Protein AF-A0A3B8PIY1-F1 (afdb_monomer)

Foldseek 3Di:
DDDDPDDDPPPDPDDPDDDPPDQQLVVLQVVLVVCVVVVVLVSSLVSLVVSCVSPVLPLVSLQSNLVSCVVVVVLVSSLVSLVSSCVSPVLPLSSLQSNLVSCVSVVVNVSSVVSNVSSVVSVVVD

Solvent-accessible surface area (backbone atoms only — not comparable to full-atom values): 6767 Å² total; per-residue (Å²): 136,88,83,82,81,83,80,78,82,85,67,79,85,81,75,82,91,68,77,92,88,59,61,67,30,58,54,28,33,55,50,15,55,55,26,51,77,72,63,42,41,70,63,16,38,52,25,16,49,54,14,31,75,70,32,81,80,42,30,66,34,30,36,53,32,13,48,38,27,43,76,69,69,38,35,68,62,12,39,53,26,16,49,51,15,32,72,67,35,81,77,43,29,64,34,30,37,54,34,13,50,38,28,46,78,72,66,41,51,70,62,14,53,53,25,38,53,51,15,53,57,46,57,75,73,110

Nearest PDB structures (foldseek):
  2wqh-ass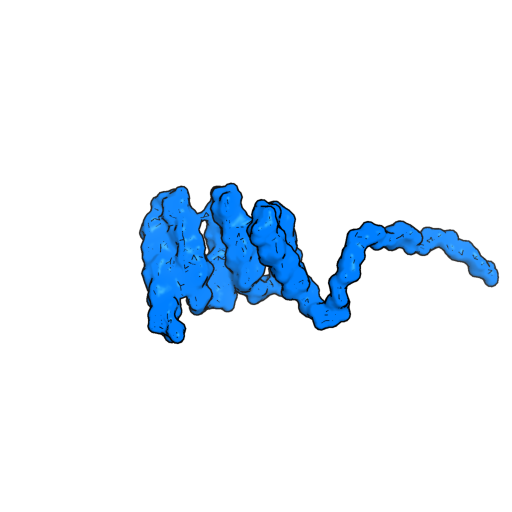embly1_A-2  TM=9.815E-01  e=2.561E-07  synthetic construct
  4j8e-assembly1_A  TM=9.638E-01  e=5.752E-07  Rattus norvegicus
  2vyi-assembly2_B  TM=9.669E-01  e=2.493E-06  Homo sapiens
  4cgv-assembly3_C  TM=9.579E-01  e=2.253E-06  Homo sapiens
  6b85-assembly1_J  TM=9.488E-01  e=2.493E-06  synthetic construct

Sequence (126 aa):
MREFSAIWVVVTLILPLVGCDGNPAATQFNRGEQLLTQGDMDTAISCFSQAIDLKPDYAAAYSQRGFAYAYQCKYDDAIADFTEAIRLDPDNGQAYGRRGGAYRHKGEYDKANADLAKAETLKAKK

Mean predicted aligned error: 8.74 Å

Secondary structure (DSSP, 8-state):
-------------------TTS-HHHHHHHHHHHHHHHT-HHHHHHHHHHHHHH-TT-HHHHHHHHHHHHHTT-HHHHHHHHHHHHHH-TT-HHHHHHHHHHHHHTT-HHHHHHHHHHHHHHHTT-

Radius of gyration: 19.42 Å; Cα contacts (8 Å, |Δi|>4): 151; chains: 1; bounding box: 46×25×70 Å

Structure (mmCIF, N/CA/C/O backbone):
data_AF-A0A3B8PIY1-F1
#
_entry.id   AF-A0A3B8PIY1-F1
#
loop_
_atom_site.g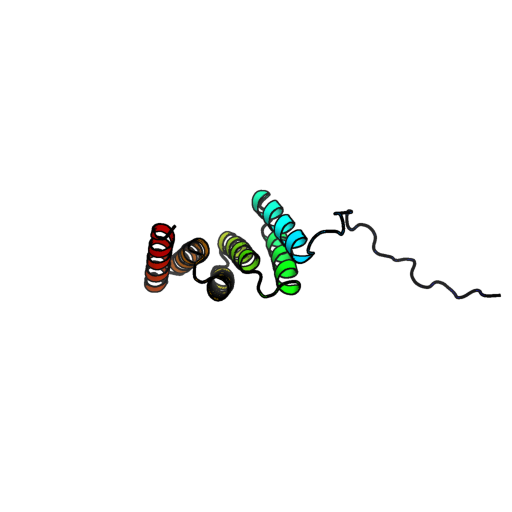roup_PDB
_atom_site.id
_atom_site.type_symbol
_atom_site.label_atom_id
_atom_site.label_alt_id
_atom_site.label_comp_id
_atom_site.label_asym_id
_atom_site.label_entity_id
_atom_site.label_seq_id
_atom_site.pdbx_PDB_ins_code
_atom_site.Cartn_x
_atom_site.Cartn_y
_atom_site.Cartn_z
_atom_site.occupancy
_atom_site.B_iso_or_equiv
_atom_site.auth_seq_id
_atom_site.auth_comp_id
_atom_site.auth_asym_id
_atom_site.auth_atom_id
_atom_site.pdbx_PDB_model_num
ATOM 1 N N . MET A 1 1 ? 29.752 -12.593 -50.576 1.00 37.06 1 MET A N 1
ATOM 2 C CA . MET A 1 1 ? 29.876 -11.153 -50.263 1.00 37.06 1 MET A CA 1
ATOM 3 C C . MET A 1 1 ? 28.457 -10.592 -50.334 1.00 37.06 1 MET A C 1
ATOM 5 O O . MET A 1 1 ? 27.959 -10.476 -51.438 1.00 37.06 1 MET A O 1
ATOM 9 N N . ARG A 1 2 ? 27.600 -10.629 -49.299 1.00 41.69 2 ARG A N 1
ATOM 10 C CA . ARG A 1 2 ? 27.599 -9.979 -47.966 1.00 41.69 2 ARG A CA 1
ATOM 11 C C . ARG A 1 2 ? 27.879 -8.483 -48.037 1.00 41.69 2 ARG A C 1
ATOM 13 O O . ARG A 1 2 ? 29.045 -8.161 -47.930 1.00 41.69 2 ARG A O 1
ATOM 20 N N . GLU A 1 3 ? 26.821 -7.670 -48.113 1.00 39.94 3 GLU A N 1
ATOM 21 C CA . GLU A 1 3 ? 26.663 -6.392 -47.390 1.00 39.94 3 GLU A CA 1
ATOM 22 C C . GLU A 1 3 ? 25.161 -6.192 -47.092 1.00 39.94 3 GLU A C 1
ATOM 24 O O . GLU A 1 3 ? 24.414 -5.592 -47.860 1.00 39.94 3 GLU A O 1
ATOM 29 N N . PHE A 1 4 ? 24.683 -6.813 -46.005 1.00 47.78 4 PHE A N 1
ATOM 30 C CA . PHE A 1 4 ? 23.356 -6.541 -45.447 1.00 47.78 4 PHE A CA 1
ATOM 31 C C . PHE A 1 4 ? 23.426 -5.204 -44.707 1.00 47.78 4 PHE A C 1
ATOM 33 O O . PHE A 1 4 ? 24.098 -5.086 -43.684 1.00 47.78 4 PHE A O 1
ATOM 40 N N . SER A 1 5 ? 22.748 -4.208 -45.267 1.00 50.81 5 SER A N 1
ATOM 41 C CA . SER A 1 5 ? 22.604 -2.862 -44.725 1.00 50.81 5 SER A CA 1
ATOM 42 C C . SER A 1 5 ? 21.970 -2.881 -43.325 1.00 50.81 5 SER A C 1
ATOM 44 O O . SER A 1 5 ? 20.859 -3.374 -43.142 1.00 50.81 5 SER A O 1
ATOM 46 N N . ALA A 1 6 ? 22.717 -2.349 -42.355 1.00 47.50 6 ALA A N 1
ATOM 47 C CA . ALA A 1 6 ? 22.247 -1.606 -41.183 1.00 47.50 6 ALA A CA 1
ATOM 48 C C . ALA A 1 6 ? 21.036 -2.172 -40.409 1.00 47.50 6 ALA A C 1
ATOM 50 O O . ALA A 1 6 ? 20.035 -1.497 -40.177 1.00 47.50 6 ALA A O 1
ATOM 51 N N . ILE A 1 7 ? 21.174 -3.402 -39.924 1.00 46.34 7 ILE A N 1
ATOM 52 C CA . ILE A 1 7 ? 20.409 -3.927 -38.790 1.00 46.34 7 ILE A CA 1
ATOM 53 C C . ILE A 1 7 ? 21.010 -3.318 -37.500 1.00 46.34 7 ILE A C 1
ATOM 55 O O . ILE A 1 7 ? 22.168 -3.561 -37.183 1.00 46.34 7 ILE A O 1
ATOM 59 N N . TRP A 1 8 ? 20.205 -2.546 -36.756 1.00 39.56 8 TRP A N 1
ATOM 60 C CA . TRP A 1 8 ? 20.238 -2.460 -35.281 1.00 39.56 8 TRP A CA 1
ATOM 61 C C . TRP A 1 8 ? 21.437 -1.803 -34.560 1.00 39.56 8 TRP A C 1
ATOM 63 O O . TRP A 1 8 ? 21.960 -2.368 -33.605 1.00 39.56 8 TRP A O 1
ATOM 73 N N . VAL A 1 9 ? 21.842 -0.577 -34.913 1.00 44.28 9 VAL A N 1
ATOM 74 C CA . VAL A 1 9 ? 22.870 0.157 -34.122 1.00 44.28 9 VAL A CA 1
ATOM 75 C C . VAL A 1 9 ? 22.286 1.201 -33.153 1.00 44.28 9 VAL A C 1
ATOM 77 O O . VAL A 1 9 ? 23.008 1.740 -32.324 1.00 44.28 9 VAL A O 1
ATOM 80 N N . VAL A 1 10 ? 20.965 1.417 -33.118 1.00 46.03 10 VAL A N 1
ATOM 81 C CA . VAL A 1 10 ? 20.327 2.191 -32.027 1.00 46.03 10 VAL A CA 1
ATOM 82 C C . VAL A 1 10 ? 19.928 1.248 -30.886 1.00 46.03 10 VAL A C 1
ATOM 84 O O . VAL A 1 10 ? 18.774 1.168 -30.475 1.00 46.03 10 VAL A O 1
ATOM 87 N N . VAL A 1 11 ? 20.902 0.473 -30.410 1.00 46.34 11 VAL A N 1
ATOM 88 C CA . VAL A 1 11 ? 20.805 -0.272 -29.153 1.00 46.34 11 VAL A CA 1
ATOM 89 C C . VAL A 1 11 ? 20.938 0.748 -28.023 1.00 46.34 11 VAL A C 1
ATOM 91 O O . VAL A 1 11 ? 22.020 1.250 -27.739 1.00 46.34 11 VAL A O 1
ATOM 94 N N . THR A 1 12 ? 19.784 1.105 -27.463 1.00 46.00 12 THR A N 1
ATOM 95 C CA . THR A 1 12 ? 19.522 1.479 -26.066 1.00 46.00 12 THR A CA 1
ATOM 96 C C . THR A 1 12 ? 20.742 1.959 -25.269 1.00 46.00 12 THR A C 1
ATOM 98 O O . THR A 1 12 ? 21.407 1.181 -24.583 1.00 46.00 12 THR A O 1
ATOM 101 N N . LEU A 1 13 ? 21.027 3.263 -25.321 1.00 43.44 13 LEU A N 1
ATOM 102 C CA . LEU A 1 13 ? 22.070 3.857 -24.493 1.00 43.44 13 LEU A CA 1
ATOM 103 C C . LEU A 1 13 ? 21.543 4.108 -23.066 1.00 43.44 13 LEU A C 1
ATOM 105 O O . LEU A 1 13 ? 20.603 4.872 -22.867 1.00 43.44 13 LEU A O 1
ATOM 109 N N . ILE A 1 14 ? 22.259 3.523 -22.100 1.00 48.28 14 ILE A N 1
ATOM 110 C CA . ILE A 1 14 ? 22.297 3.829 -20.658 1.00 48.28 14 ILE A CA 1
ATOM 111 C C . ILE A 1 14 ? 21.128 3.286 -19.811 1.00 48.28 14 ILE A C 1
ATOM 113 O O . ILE A 1 14 ? 20.376 4.026 -19.180 1.00 48.28 14 ILE A O 1
ATOM 117 N N . LEU A 1 15 ? 21.070 1.958 -19.675 1.00 43.47 15 LEU A N 1
ATOM 118 C CA . LEU A 1 15 ? 20.695 1.347 -18.396 1.00 43.47 15 LEU A CA 1
ATOM 119 C C . LEU A 1 15 ? 22.001 1.144 -17.603 1.00 43.47 15 LEU A C 1
ATOM 121 O O . LEU A 1 15 ? 22.917 0.514 -18.141 1.00 43.47 15 LEU A O 1
ATOM 125 N N . PRO A 1 16 ? 22.159 1.678 -16.378 1.00 44.94 16 PRO A N 1
ATOM 126 C CA . PRO A 1 16 ? 23.348 1.393 -15.596 1.00 44.94 16 PRO A CA 1
ATOM 127 C C . PRO A 1 16 ? 23.349 -0.092 -15.230 1.00 44.94 16 PRO A C 1
ATOM 129 O O . PRO A 1 16 ? 22.341 -0.650 -14.800 1.00 44.94 16 PRO A O 1
ATOM 132 N N . LEU A 1 17 ? 24.512 -0.703 -15.436 1.00 52.00 17 LEU A N 1
ATOM 133 C CA . LEU A 1 17 ? 24.892 -2.040 -15.006 1.00 52.00 17 LEU A CA 1
ATOM 134 C C . LEU A 1 17 ? 24.534 -2.245 -13.523 1.00 52.00 17 LEU A C 1
ATOM 136 O O . LEU A 1 17 ? 25.259 -1.798 -12.638 1.00 52.00 17 LEU A O 1
ATOM 140 N N . VAL A 1 18 ? 23.438 -2.949 -13.250 1.00 53.47 18 VAL A N 1
ATOM 141 C CA . VAL A 1 18 ? 23.210 -3.635 -11.973 1.00 53.47 18 VAL A CA 1
ATOM 142 C C . VAL A 1 18 ? 23.254 -5.123 -12.292 1.00 53.47 18 VAL A C 1
ATOM 144 O O . VAL A 1 18 ? 22.550 -5.579 -13.189 1.00 53.47 18 VAL A O 1
ATOM 147 N N . GLY A 1 19 ? 24.159 -5.842 -11.625 1.00 40.16 19 GLY A N 1
ATOM 148 C CA . GLY A 1 19 ? 24.524 -7.227 -11.919 1.00 40.16 19 GLY A CA 1
ATOM 149 C C . GLY A 1 19 ? 23.323 -8.143 -12.156 1.00 40.16 19 GLY A C 1
ATOM 150 O O . GLY A 1 19 ? 22.446 -8.284 -11.303 1.00 40.16 19 GLY A O 1
ATOM 151 N N . CYS A 1 20 ? 23.300 -8.773 -13.327 1.00 45.25 20 CYS A N 1
ATOM 152 C CA . CYS A 1 20 ? 22.270 -9.718 -13.738 1.00 45.25 20 CYS A CA 1
ATOM 153 C C . CYS A 1 20 ? 22.524 -11.111 -13.143 1.00 45.25 20 CYS A C 1
ATOM 155 O O . CYS A 1 20 ? 22.741 -12.051 -13.888 1.00 45.25 20 CYS A O 1
ATOM 157 N N . ASP A 1 21 ? 22.474 -11.225 -11.815 1.00 53.66 21 ASP A N 1
ATOM 158 C CA . ASP A 1 21 ? 22.258 -12.496 -11.094 1.00 53.66 21 ASP A CA 1
ATOM 159 C C . ASP A 1 21 ? 21.140 -12.345 -1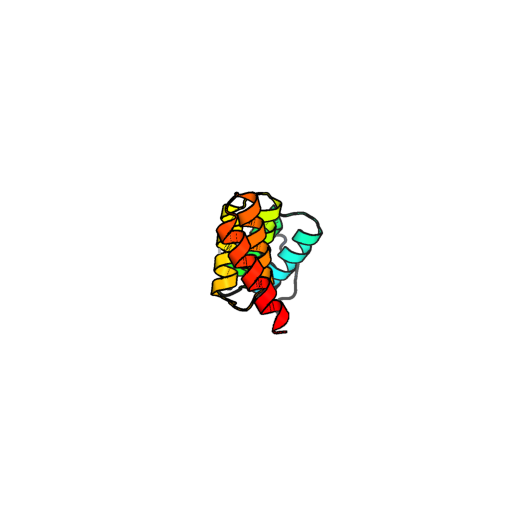0.033 1.00 53.66 21 ASP A C 1
ATOM 161 O O . ASP A 1 21 ? 20.998 -13.151 -9.115 1.00 53.66 21 ASP A O 1
ATOM 165 N N . GLY A 1 22 ? 20.332 -11.282 -10.136 1.00 63.41 22 GLY A N 1
ATOM 166 C CA . GLY A 1 22 ? 19.257 -10.958 -9.198 1.00 63.41 22 GLY A CA 1
ATOM 167 C C . GLY A 1 22 ? 17.873 -11.067 -9.834 1.00 63.41 22 GLY A C 1
ATOM 168 O O . GLY A 1 22 ? 17.675 -10.684 -10.984 1.00 63.41 22 GLY A O 1
ATOM 169 N N . ASN A 1 23 ? 16.897 -11.565 -9.072 1.00 80.75 23 ASN A N 1
ATOM 170 C CA . ASN A 1 23 ? 15.481 -11.554 -9.442 1.00 80.75 23 ASN A CA 1
ATOM 171 C C . ASN A 1 23 ? 15.068 -10.136 -9.913 1.00 80.75 23 ASN A C 1
ATOM 173 O O . ASN A 1 23 ? 15.120 -9.207 -9.102 1.00 80.75 23 ASN A O 1
ATOM 177 N N . PRO A 1 24 ? 14.642 -9.944 -11.180 1.00 86.88 24 PRO A N 1
ATOM 178 C CA . PRO A 1 24 ? 14.406 -8.612 -11.739 1.00 86.88 24 PRO A CA 1
ATOM 179 C C . PRO A 1 24 ? 13.291 -7.854 -11.006 1.00 86.88 24 PRO A C 1
ATOM 181 O O . PRO A 1 24 ? 13.370 -6.632 -10.877 1.00 86.88 24 PRO A O 1
ATOM 184 N N . ALA A 1 25 ? 12.303 -8.563 -10.448 1.00 90.44 25 ALA A N 1
ATOM 185 C CA . ALA A 1 25 ? 11.270 -7.956 -9.613 1.00 90.44 25 ALA A CA 1
ATOM 186 C C . ALA A 1 25 ? 11.855 -7.407 -8.301 1.00 90.44 25 ALA A C 1
ATOM 188 O O . ALA A 1 25 ? 11.527 -6.296 -7.893 1.00 90.44 25 ALA A O 1
ATOM 189 N N . ALA A 1 26 ? 12.763 -8.153 -7.662 1.00 91.69 26 ALA A N 1
ATOM 190 C CA . ALA A 1 26 ? 13.436 -7.713 -6.439 1.00 91.69 26 ALA A CA 1
ATOM 191 C C . ALA A 1 26 ? 14.354 -6.507 -6.697 1.00 91.69 26 ALA A C 1
ATOM 193 O O . ALA A 1 26 ? 14.422 -5.598 -5.876 1.00 91.69 26 ALA A O 1
ATOM 194 N N . THR A 1 27 ? 15.014 -6.453 -7.856 1.00 92.75 27 THR A N 1
ATOM 195 C CA . THR A 1 27 ? 15.828 -5.296 -8.258 1.00 92.75 27 THR A CA 1
ATOM 196 C C . THR A 1 27 ? 14.985 -4.026 -8.371 1.00 92.75 27 THR A C 1
ATOM 198 O O . THR A 1 27 ? 15.359 -2.992 -7.816 1.00 92.75 27 THR A O 1
ATOM 201 N N . GLN A 1 28 ? 13.832 -4.098 -9.046 1.00 93.50 28 GLN A N 1
ATOM 202 C CA . GLN A 1 28 ? 12.920 -2.955 -9.155 1.00 93.50 28 GLN A CA 1
ATOM 203 C C . GLN A 1 28 ? 12.321 -2.570 -7.802 1.00 93.50 28 GLN A C 1
ATOM 205 O O . GLN A 1 28 ? 12.254 -1.388 -7.476 1.00 93.50 28 GLN A O 1
ATOM 210 N N . PHE A 1 29 ? 11.964 -3.556 -6.978 1.00 94.31 29 PHE A N 1
ATOM 211 C CA . PHE A 1 29 ? 11.482 -3.327 -5.620 1.00 94.31 29 PHE A CA 1
ATOM 212 C C . PHE A 1 29 ? 12.513 -2.572 -4.766 1.00 94.31 29 PHE A C 1
ATOM 214 O O . PHE A 1 29 ? 12.207 -1.498 -4.253 1.00 94.31 29 PHE A O 1
ATOM 221 N N . ASN A 1 30 ? 13.753 -3.064 -4.694 1.00 95.12 30 ASN A N 1
ATOM 222 C CA . ASN A 1 30 ? 14.825 -2.438 -3.915 1.00 95.12 30 ASN A CA 1
ATOM 223 C C . ASN A 1 30 ? 15.123 -1.009 -4.397 1.00 95.12 30 ASN A C 1
ATOM 225 O O . ASN A 1 30 ? 15.375 -0.114 -3.590 1.00 95.12 30 ASN A O 1
ATOM 229 N N . ARG A 1 31 ? 15.067 -0.772 -5.714 1.00 94.31 31 ARG A N 1
ATOM 230 C CA . ARG A 1 31 ? 15.201 0.575 -6.285 1.00 94.31 31 ARG A CA 1
ATOM 231 C C . ARG A 1 31 ? 14.048 1.485 -5.859 1.00 94.31 31 ARG A C 1
ATOM 233 O O . ARG A 1 31 ? 14.294 2.626 -5.480 1.00 94.31 31 ARG A O 1
ATOM 240 N N . GLY A 1 32 ? 12.813 0.985 -5.889 1.00 95.06 32 GLY A N 1
ATOM 241 C CA . GLY A 1 32 ? 11.640 1.708 -5.398 1.00 95.06 32 GLY A CA 1
ATOM 242 C C . GLY A 1 32 ? 11.777 2.104 -3.926 1.00 95.06 32 GLY A C 1
ATOM 243 O O . GLY A 1 32 ? 11.486 3.241 -3.567 1.00 95.06 32 GLY A O 1
ATOM 244 N N . GLU A 1 33 ? 12.304 1.218 -3.078 1.00 95.06 33 GLU A N 1
ATOM 245 C CA . GLU A 1 33 ? 12.551 1.529 -1.663 1.00 95.06 33 GLU A CA 1
ATOM 246 C C . GLU A 1 33 ? 13.602 2.629 -1.466 1.00 95.06 33 GLU A C 1
ATOM 248 O O . GLU A 1 33 ? 13.421 3.512 -0.630 1.00 95.06 33 GLU A O 1
ATOM 253 N N . GLN A 1 34 ? 14.677 2.626 -2.258 1.00 95.75 34 GLN A N 1
ATOM 254 C CA . GLN A 1 34 ? 15.668 3.708 -2.235 1.00 95.75 34 GLN A CA 1
ATOM 255 C C . GLN A 1 34 ? 15.069 5.049 -2.673 1.00 95.75 34 GLN A C 1
ATOM 257 O O . GLN A 1 34 ? 15.416 6.091 -2.126 1.00 95.75 34 GLN A O 1
ATOM 262 N N . LEU A 1 35 ? 14.156 5.042 -3.641 1.00 94.25 35 LEU A N 1
ATOM 263 C CA . LEU A 1 35 ? 13.484 6.258 -4.097 1.00 94.25 35 LEU A CA 1
ATOM 264 C C . LEU A 1 35 ? 12.491 6.789 -3.055 1.00 94.25 35 LEU A C 1
ATOM 266 O O . LEU A 1 35 ? 12.415 8.000 -2.851 1.00 94.25 35 LEU A O 1
ATOM 270 N N . LEU A 1 36 ? 11.812 5.901 -2.317 1.00 92.62 36 LEU A N 1
ATOM 271 C CA . LEU A 1 36 ? 10.974 6.295 -1.180 1.00 92.62 36 LEU A CA 1
ATOM 272 C C . LEU A 1 36 ? 11.769 7.058 -0.115 1.00 92.62 36 LEU A C 1
ATOM 274 O O . LEU A 1 36 ? 11.274 8.052 0.413 1.00 92.62 36 LEU A O 1
ATOM 278 N N . THR A 1 37 ? 12.996 6.626 0.199 1.00 93.00 37 THR A N 1
ATOM 279 C CA . THR A 1 37 ? 13.836 7.329 1.187 1.00 93.00 37 THR A CA 1
ATOM 280 C C . THR A 1 37 ? 14.364 8.665 0.667 1.00 93.00 37 THR A C 1
ATOM 282 O O . THR A 1 37 ? 14.594 9.576 1.459 1.00 93.00 37 THR A O 1
ATOM 285 N N . GLN A 1 38 ? 14.504 8.808 -0.652 1.00 94.12 38 GLN A N 1
ATOM 286 C CA . GLN A 1 38 ? 14.856 10.066 -1.319 1.00 94.12 38 GLN A CA 1
ATOM 287 C C . GLN A 1 38 ? 13.660 11.022 -1.469 1.00 94.12 38 GLN A C 1
ATOM 289 O O . GLN A 1 38 ? 13.856 12.200 -1.758 1.00 94.12 38 GLN A O 1
ATOM 294 N N . GLY A 1 39 ? 12.433 10.536 -1.255 1.00 91.62 39 GLY A N 1
ATOM 295 C CA . GLY A 1 39 ? 11.198 11.309 -1.387 1.00 91.62 39 GLY A CA 1
ATOM 296 C C . GLY A 1 39 ? 10.630 11.373 -2.809 1.00 91.62 39 GLY A C 1
ATOM 297 O O . GLY A 1 39 ? 9.614 12.036 -3.017 1.00 91.62 39 GLY A O 1
ATOM 298 N N . ASP A 1 40 ? 11.234 10.680 -3.778 1.00 94.44 40 ASP A N 1
ATOM 299 C CA . ASP A 1 40 ? 10.720 10.597 -5.149 1.00 94.44 40 ASP A CA 1
ATOM 300 C C . ASP A 1 40 ? 9.625 9.526 -5.240 1.00 94.44 40 ASP A C 1
ATOM 302 O O . ASP A 1 40 ? 9.850 8.369 -5.612 1.00 94.44 40 ASP A O 1
ATOM 306 N N . MET A 1 41 ? 8.418 9.928 -4.843 1.00 94.25 41 MET A N 1
ATOM 307 C CA . MET A 1 41 ? 7.264 9.035 -4.768 1.00 94.25 41 MET A CA 1
ATOM 308 C C . MET A 1 41 ? 6.804 8.553 -6.151 1.00 94.25 41 MET A C 1
ATOM 310 O O . MET A 1 41 ? 6.431 7.390 -6.285 1.00 94.25 41 MET A O 1
ATOM 314 N N . ASP A 1 42 ? 6.854 9.399 -7.185 1.00 95.38 42 ASP A N 1
ATOM 315 C CA . ASP A 1 42 ? 6.368 9.043 -8.526 1.00 95.38 42 ASP A CA 1
ATOM 316 C C . ASP A 1 42 ? 7.263 7.988 -9.185 1.00 95.38 42 ASP A C 1
ATOM 318 O O . ASP A 1 42 ? 6.771 6.980 -9.710 1.00 95.38 42 ASP A O 1
ATOM 322 N N . THR A 1 43 ? 8.585 8.159 -9.101 1.00 93.25 43 THR A N 1
ATOM 323 C CA . THR A 1 43 ? 9.515 7.155 -9.630 1.00 93.25 43 THR A CA 1
ATOM 324 C C . THR A 1 43 ? 9.461 5.874 -8.798 1.00 93.25 43 THR A C 1
ATOM 326 O O . THR A 1 43 ? 9.501 4.778 -9.364 1.00 93.25 43 THR A O 1
ATOM 329 N N . ALA A 1 44 ? 9.290 5.974 -7.472 1.00 96.00 44 ALA A N 1
ATOM 330 C CA . ALA A 1 44 ? 9.100 4.803 -6.617 1.00 96.00 44 ALA A CA 1
ATOM 331 C C . ALA A 1 44 ? 7.857 3.989 -7.023 1.00 96.00 44 ALA A C 1
ATOM 333 O O . ALA A 1 44 ? 7.948 2.770 -7.177 1.00 96.00 44 ALA A O 1
ATOM 334 N N . ILE A 1 45 ? 6.720 4.649 -7.277 1.00 97.62 45 ILE A N 1
ATOM 335 C CA . ILE A 1 45 ? 5.481 4.011 -7.757 1.00 97.62 45 ILE A CA 1
ATOM 336 C C . ILE A 1 45 ? 5.714 3.265 -9.075 1.00 97.62 45 ILE A C 1
ATOM 338 O O . ILE A 1 45 ? 5.241 2.134 -9.234 1.00 97.62 45 ILE A O 1
ATOM 342 N N . SER A 1 46 ? 6.456 3.865 -10.009 1.00 96.44 46 SER A N 1
ATOM 343 C CA . SER A 1 46 ? 6.814 3.218 -11.277 1.00 96.44 46 SER A CA 1
ATOM 344 C C . SER A 1 46 ? 7.661 1.960 -11.053 1.00 96.44 46 SER A C 1
ATOM 346 O O . SER A 1 46 ? 7.343 0.898 -11.588 1.00 96.44 46 SER A O 1
ATOM 348 N N . CYS A 1 47 ? 8.681 2.035 -10.192 1.00 95.25 47 CYS A N 1
ATOM 349 C CA . CYS A 1 47 ? 9.515 0.885 -9.837 1.00 95.25 47 CYS A CA 1
ATOM 350 C C . CYS A 1 47 ? 8.707 -0.250 -9.191 1.00 95.25 47 CYS A C 1
ATOM 352 O O . CYS A 1 47 ? 8.848 -1.407 -9.588 1.00 95.25 47 CYS A O 1
ATOM 354 N N . PHE A 1 48 ? 7.817 0.054 -8.242 1.00 96.62 48 PHE A N 1
ATOM 355 C CA . PHE A 1 48 ? 6.962 -0.974 -7.645 1.00 96.62 48 PHE A CA 1
ATOM 356 C C . PHE A 1 48 ? 5.968 -1.563 -8.643 1.00 96.62 48 PHE A C 1
ATOM 358 O O . PHE A 1 48 ? 5.716 -2.763 -8.598 1.00 96.62 48 PHE A O 1
ATOM 365 N N . SER A 1 49 ? 5.445 -0.762 -9.573 1.00 97.38 49 SER A N 1
ATOM 366 C CA . SER A 1 49 ? 4.560 -1.268 -10.628 1.00 97.38 49 SER A CA 1
ATOM 367 C C . SER A 1 49 ? 5.290 -2.250 -11.543 1.00 97.38 49 SER A C 1
ATOM 369 O O . SER A 1 49 ? 4.791 -3.344 -11.767 1.00 97.38 49 SER A O 1
ATOM 371 N N . GLN A 1 50 ? 6.523 -1.937 -11.953 1.00 95.81 50 GLN A N 1
ATOM 372 C CA . GLN A 1 50 ? 7.355 -2.880 -12.708 1.00 95.81 50 GLN A CA 1
ATOM 373 C C . GLN A 1 50 ? 7.662 -4.153 -11.906 1.00 95.81 50 GLN A C 1
ATOM 375 O O . GLN A 1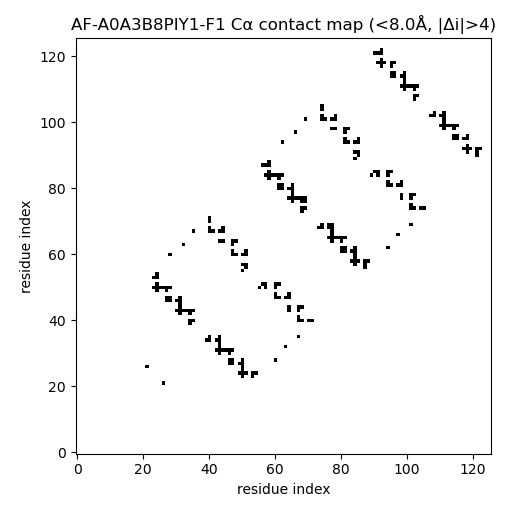 50 ? 7.660 -5.249 -12.459 1.00 95.81 50 GLN A O 1
ATOM 380 N N . ALA A 1 51 ? 7.919 -4.033 -10.598 1.00 95.50 51 ALA A N 1
ATOM 381 C CA . ALA A 1 51 ? 8.123 -5.196 -9.736 1.00 95.50 51 ALA A CA 1
ATOM 382 C C . ALA A 1 51 ? 6.874 -6.094 -9.669 1.00 95.50 51 ALA A C 1
ATOM 384 O O . ALA A 1 51 ? 7.011 -7.316 -9.684 1.00 95.50 51 ALA A O 1
ATOM 385 N N . ILE A 1 52 ? 5.679 -5.496 -9.633 1.00 96.81 52 ILE A N 1
ATOM 386 C CA . ILE A 1 52 ? 4.386 -6.193 -9.659 1.00 96.81 52 ILE A CA 1
ATOM 387 C C . ILE A 1 52 ? 4.134 -6.847 -11.022 1.00 96.81 52 ILE A C 1
ATOM 389 O O . ILE A 1 52 ? 3.737 -8.007 -11.064 1.00 96.81 52 ILE A O 1
ATOM 393 N N . ASP A 1 53 ? 4.422 -6.163 -12.130 1.00 96.25 53 ASP A N 1
ATOM 394 C CA . ASP A 1 53 ? 4.268 -6.728 -13.479 1.00 96.25 53 ASP A CA 1
ATOM 395 C C . ASP A 1 53 ? 5.156 -7.967 -13.676 1.00 96.25 53 ASP A C 1
ATOM 397 O O . ASP A 1 53 ? 4.758 -8.947 -14.306 1.00 96.25 53 ASP A O 1
ATOM 401 N N . LEU A 1 5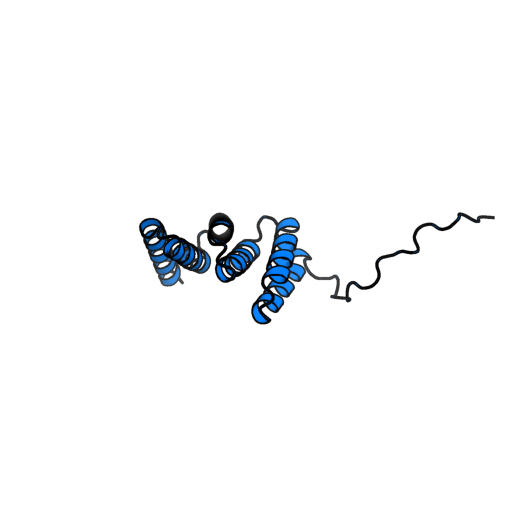4 ? 6.363 -7.943 -13.101 1.00 94.31 54 LEU A N 1
ATOM 402 C CA . LEU A 1 54 ? 7.299 -9.069 -13.117 1.00 94.31 54 LEU A CA 1
ATOM 403 C C . LEU A 1 54 ? 6.912 -10.176 -12.129 1.00 94.31 54 LEU A C 1
ATOM 405 O O . LEU A 1 54 ? 7.188 -11.351 -12.380 1.00 94.31 54 LEU A O 1
ATOM 409 N N . LYS A 1 55 ? 6.319 -9.809 -10.990 1.00 94.81 55 LYS A N 1
ATOM 410 C CA . LYS A 1 55 ? 5.899 -10.726 -9.930 1.00 94.81 55 LYS A CA 1
ATOM 411 C C . LYS A 1 55 ? 4.548 -10.279 -9.337 1.00 94.81 55 LYS A C 1
ATOM 413 O O . LYS A 1 55 ? 4.526 -9.555 -8.338 1.00 94.81 55 LYS A O 1
ATOM 418 N N . PRO A 1 56 ? 3.417 -10.749 -9.899 1.00 96.31 56 PRO A N 1
ATOM 419 C CA . PRO A 1 56 ? 2.082 -10.321 -9.466 1.00 96.31 56 PRO A CA 1
ATOM 420 C C . PRO A 1 56 ? 1.690 -10.753 -8.048 1.00 96.31 56 PRO A C 1
ATOM 422 O O . PRO A 1 56 ? 0.741 -10.230 -7.483 1.00 96.31 56 PRO A O 1
ATOM 425 N N . ASP A 1 57 ? 2.398 -11.709 -7.448 1.00 96.38 57 ASP A N 1
ATOM 426 C CA . ASP A 1 57 ? 2.197 -12.156 -6.065 1.00 96.38 57 ASP A CA 1
ATOM 427 C C . ASP A 1 57 ? 3.166 -11.474 -5.078 1.00 96.38 57 ASP A C 1
ATOM 429 O O . ASP A 1 57 ? 3.362 -11.931 -3.948 1.00 96.38 57 ASP A O 1
ATOM 433 N N . TYR A 1 58 ? 3.7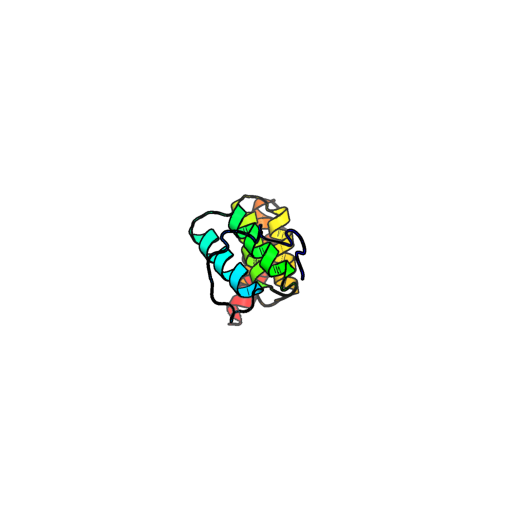96 -10.361 -5.472 1.00 96.25 58 TYR A N 1
ATOM 434 C CA . TYR A 1 58 ? 4.753 -9.651 -4.627 1.00 96.25 58 TYR A CA 1
ATOM 435 C C . TYR A 1 58 ? 4.061 -8.723 -3.616 1.00 96.25 58 TYR A C 1
ATOM 437 O O . TYR A 1 58 ? 4.045 -7.502 -3.767 1.00 96.25 58 TYR A O 1
ATOM 445 N N . ALA A 1 59 ? 3.546 -9.301 -2.527 1.00 97.06 59 ALA A N 1
ATOM 446 C CA . ALA A 1 59 ? 2.810 -8.583 -1.475 1.00 97.06 59 ALA A CA 1
ATOM 447 C C . ALA A 1 59 ? 3.520 -7.312 -0.960 1.00 97.06 59 ALA A C 1
ATOM 449 O O . ALA A 1 59 ? 2.889 -6.276 -0.742 1.00 97.06 59 ALA A O 1
ATOM 450 N N . ALA A 1 60 ? 4.847 -7.367 -0.793 1.00 96.25 60 ALA A N 1
ATOM 451 C CA . ALA A 1 60 ? 5.633 -6.221 -0.340 1.00 96.25 60 ALA A CA 1
ATOM 452 C C . ALA A 1 60 ? 5.609 -5.054 -1.343 1.00 96.25 60 ALA A C 1
ATOM 454 O O . ALA A 1 60 ? 5.514 -3.904 -0.920 1.00 96.25 60 ALA A O 1
ATOM 455 N N . ALA A 1 61 ? 5.641 -5.331 -2.652 1.00 97.12 61 ALA A N 1
ATOM 456 C CA . ALA A 1 61 ? 5.600 -4.298 -3.685 1.00 97.12 61 ALA A CA 1
ATOM 457 C C . ALA A 1 61 ? 4.261 -3.547 -3.675 1.00 97.12 61 ALA A C 1
ATOM 459 O O . ALA A 1 61 ? 4.260 -2.318 -3.700 1.00 97.12 61 ALA A O 1
ATOM 460 N N . TYR A 1 62 ? 3.140 -4.260 -3.517 1.00 98.50 62 TYR A N 1
ATOM 461 C CA . TYR A 1 62 ? 1.828 -3.637 -3.308 1.00 98.50 62 TYR A CA 1
ATOM 462 C C . TYR A 1 62 ? 1.803 -2.771 -2.041 1.00 98.50 62 TYR A C 1
ATOM 464 O O . TYR A 1 62 ? 1.399 -1.615 -2.092 1.00 98.50 62 TYR A O 1
ATOM 472 N N . SER A 1 63 ? 2.306 -3.273 -0.907 1.00 98.19 63 SER A N 1
ATOM 473 C CA . SER A 1 63 ? 2.347 -2.494 0.343 1.00 98.19 63 SER A CA 1
ATOM 474 C C . SER A 1 63 ? 3.176 -1.206 0.218 1.00 98.19 63 SER A C 1
ATOM 476 O O . SER A 1 63 ? 2.783 -0.156 0.732 1.00 98.19 63 SER A O 1
ATOM 478 N N . GLN A 1 64 ? 4.324 -1.251 -0.463 1.00 98.00 64 GLN A N 1
ATOM 479 C CA . GLN A 1 64 ? 5.181 -0.073 -0.624 1.00 98.00 64 GLN A CA 1
ATOM 480 C C . GLN A 1 64 ? 4.628 0.915 -1.660 1.00 98.00 64 GLN A C 1
ATOM 482 O O . GLN A 1 64 ? 4.691 2.125 -1.430 1.00 98.00 64 GLN A O 1
ATOM 487 N N . ARG A 1 65 ? 4.001 0.433 -2.742 1.00 98.38 65 ARG A N 1
ATOM 488 C CA . ARG A 1 65 ? 3.302 1.297 -3.703 1.00 98.38 65 ARG A CA 1
ATOM 489 C C . ARG A 1 65 ? 2.091 1.983 -3.072 1.00 98.38 65 ARG A C 1
ATOM 491 O O . ARG A 1 65 ? 1.956 3.199 -3.186 1.00 98.38 65 ARG A O 1
ATOM 498 N N . GLY A 1 66 ? 1.299 1.246 -2.293 1.00 98.25 66 GLY A N 1
ATOM 499 C CA . GLY A 1 66 ? 0.189 1.809 -1.526 1.00 98.25 66 GLY A CA 1
ATOM 500 C C . GLY A 1 66 ? 0.644 2.868 -0.518 1.00 98.25 66 GLY A C 1
ATOM 501 O O . GLY A 1 66 ? -0.007 3.899 -0.355 1.00 98.25 66 GLY A O 1
ATOM 502 N N . PHE A 1 67 ? 1.804 2.677 0.117 1.00 97.94 67 PHE A N 1
ATOM 503 C CA . PHE A 1 67 ? 2.402 3.697 0.982 1.00 97.94 67 PHE A CA 1
ATOM 504 C C . PHE A 1 67 ? 2.780 4.969 0.212 1.00 97.94 67 PHE A C 1
ATOM 506 O O . PHE A 1 67 ? 2.459 6.066 0.672 1.00 97.94 67 PHE A O 1
ATOM 513 N N . ALA A 1 68 ? 3.396 4.833 -0.964 1.00 97.88 68 ALA A N 1
ATOM 514 C CA . ALA A 1 68 ? 3.722 5.968 -1.825 1.00 97.88 68 ALA A CA 1
ATOM 515 C C . ALA A 1 68 ? 2.461 6.750 -2.239 1.00 97.88 68 ALA A C 1
ATOM 517 O O . ALA A 1 68 ? 2.425 7.977 -2.131 1.00 97.88 68 ALA A O 1
ATOM 518 N N . TYR A 1 69 ? 1.390 6.048 -2.626 1.00 98.56 69 TYR A N 1
ATOM 519 C CA . TYR A 1 69 ? 0.101 6.670 -2.936 1.00 98.56 69 TYR A CA 1
ATOM 520 C C . TYR A 1 69 ? -0.505 7.402 -1.734 1.00 98.56 69 TYR A C 1
ATOM 522 O O . TYR A 1 69 ? -0.950 8.543 -1.870 1.00 98.56 69 TYR A O 1
ATOM 530 N N . ALA A 1 70 ? -0.475 6.796 -0.544 1.00 97.81 70 ALA A N 1
ATOM 531 C CA . ALA A 1 70 ? -0.978 7.429 0.674 1.00 97.81 70 ALA A CA 1
ATOM 532 C C . ALA A 1 70 ? -0.200 8.708 1.024 1.00 97.81 70 ALA A C 1
ATOM 534 O O . ALA A 1 70 ? -0.807 9.689 1.454 1.00 97.81 70 ALA A O 1
ATOM 535 N N . TYR A 1 71 ? 1.119 8.720 0.800 1.00 96.38 71 TYR A N 1
ATOM 536 C CA . TYR A 1 71 ? 1.958 9.906 0.990 1.00 96.38 71 TYR A CA 1
ATOM 537 C C . TYR A 1 71 ? 1.574 11.047 0.035 1.00 96.38 71 TYR A C 1
ATOM 539 O O . TYR A 1 71 ? 1.618 12.215 0.408 1.00 96.38 71 TYR A O 1
ATOM 547 N N . GLN A 1 72 ? 1.130 10.711 -1.178 1.00 97.44 72 GLN A N 1
ATOM 548 C CA . GLN A 1 72 ? 0.585 11.658 -2.157 1.00 97.44 72 GLN A CA 1
ATOM 549 C C . GLN A 1 72 ? -0.907 11.980 -1.942 1.00 97.44 72 GLN A C 1
ATOM 551 O O . GLN A 1 72 ? -1.537 12.571 -2.819 1.00 97.44 72 GLN A O 1
ATOM 556 N N . CYS A 1 73 ? -1.498 11.570 -0.814 1.00 97.50 73 CYS A N 1
ATOM 557 C CA . CYS A 1 73 ? -2.929 11.701 -0.509 1.00 97.50 73 CYS A CA 1
ATOM 558 C C . CYS A 1 73 ? -3.872 10.991 -1.504 1.00 97.50 73 CYS A C 1
ATOM 560 O O . CYS A 1 73 ? -5.078 11.245 -1.510 1.00 97.50 73 CYS A O 1
ATOM 562 N N . LYS A 1 74 ? -3.357 10.067 -2.324 1.00 98.38 74 LYS A N 1
ATOM 563 C CA . LYS A 1 74 ? -4.136 9.217 -3.239 1.00 98.38 74 LYS A CA 1
ATOM 564 C C . LYS A 1 74 ? -4.668 8.006 -2.474 1.00 98.38 74 LYS A C 1
ATOM 566 O O . LYS A 1 74 ? -4.213 6.876 -2.640 1.00 98.38 74 LYS A O 1
ATOM 571 N N . TYR A 1 75 ? -5.589 8.261 -1.547 1.00 98.19 75 TYR A N 1
ATOM 572 C CA . TYR A 1 75 ? -6.015 7.253 -0.574 1.00 98.19 75 TYR A CA 1
ATOM 573 C C . TYR A 1 75 ? -6.765 6.073 -1.199 1.00 98.19 75 TYR A C 1
ATOM 575 O O . TYR A 1 75 ? -6.637 4.964 -0.692 1.00 98.19 75 TYR A O 1
ATOM 583 N N . ASP A 1 76 ? -7.508 6.277 -2.289 1.00 98.44 76 ASP A N 1
ATOM 584 C CA . ASP A 1 76 ? -8.216 5.186 -2.972 1.00 98.44 76 ASP A CA 1
ATOM 585 C C . ASP A 1 76 ? -7.249 4.182 -3.611 1.00 98.44 76 ASP A C 1
ATOM 587 O O . ASP A 1 76 ? -7.370 2.979 -3.371 1.00 98.44 76 ASP A O 1
ATOM 591 N N . ASP A 1 77 ? -6.233 4.675 -4.326 1.00 98.44 77 ASP A N 1
ATOM 592 C CA . ASP A 1 77 ? -5.175 3.840 -4.907 1.00 98.44 77 ASP A CA 1
ATOM 593 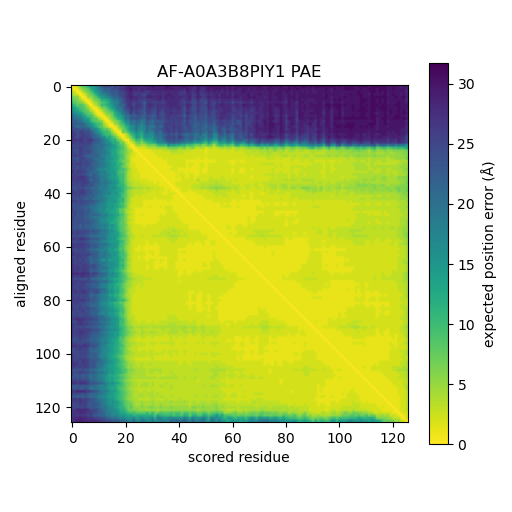C C . ASP A 1 77 ? -4.391 3.109 -3.806 1.00 98.44 77 ASP A C 1
ATOM 595 O O . ASP A 1 77 ? -4.136 1.906 -3.891 1.00 98.44 77 ASP A O 1
ATOM 599 N N . ALA A 1 78 ? -4.083 3.815 -2.713 1.00 98.62 78 ALA A N 1
ATOM 600 C CA . ALA A 1 78 ? -3.428 3.225 -1.553 1.00 98.62 78 ALA A CA 1
ATOM 601 C C . ALA A 1 78 ? -4.250 2.086 -0.933 1.00 98.62 78 ALA A C 1
ATOM 603 O O . ALA A 1 78 ? -3.711 1.024 -0.624 1.00 98.62 78 ALA A O 1
ATOM 604 N N . ILE A 1 79 ? -5.560 2.283 -0.756 1.00 98.75 79 ILE A N 1
ATOM 605 C CA . ILE A 1 79 ? -6.465 1.271 -0.199 1.00 98.75 79 ILE A CA 1
ATOM 606 C C . ILE A 1 79 ? -6.532 0.039 -1.101 1.00 98.75 79 ILE A C 1
ATOM 608 O O . ILE A 1 79 ? -6.531 -1.081 -0.578 1.00 98.75 79 ILE A O 1
ATOM 612 N N . ALA A 1 80 ? -6.578 0.221 -2.422 1.00 98.56 80 ALA A N 1
ATOM 613 C CA . ALA A 1 80 ? -6.574 -0.884 -3.376 1.00 98.56 80 ALA A CA 1
ATOM 614 C C . ALA A 1 80 ? -5.291 -1.721 -3.247 1.00 98.56 80 ALA A C 1
ATOM 616 O O . ALA A 1 80 ? -5.361 -2.936 -3.048 1.00 98.56 80 ALA A O 1
ATOM 617 N N . ASP A 1 81 ? -4.131 -1.065 -3.237 1.00 98.56 81 ASP A N 1
ATOM 618 C CA . ASP A 1 81 ? -2.835 -1.731 -3.107 1.00 98.56 81 ASP A CA 1
ATOM 619 C C . ASP A 1 81 ? -2.654 -2.418 -1.748 1.00 98.56 81 ASP A C 1
ATOM 621 O O . ASP A 1 81 ? -2.222 -3.570 -1.683 1.00 98.56 81 ASP A O 1
ATOM 625 N N . PHE A 1 82 ? -3.040 -1.775 -0.641 1.00 98.69 82 PHE A N 1
ATOM 626 C CA . PHE A 1 82 ? -2.994 -2.437 0.664 1.00 98.69 82 PHE A CA 1
ATOM 627 C C . PHE A 1 82 ? -3.946 -3.629 0.741 1.00 98.69 82 PHE A C 1
ATOM 629 O O . PHE A 1 82 ? -3.634 -4.619 1.398 1.00 98.69 82 PHE A O 1
ATOM 636 N N . THR A 1 83 ? -5.098 -3.556 0.075 1.00 98.69 83 THR A N 1
ATOM 637 C CA . THR A 1 83 ? -6.041 -4.677 0.016 1.00 98.69 83 THR A CA 1
ATOM 638 C C . THR A 1 83 ? -5.436 -5.868 -0.708 1.00 98.69 83 THR A C 1
ATOM 640 O O . THR A 1 83 ? -5.556 -6.988 -0.215 1.00 98.69 83 THR A O 1
ATOM 643 N N . GLU A 1 84 ? -4.730 -5.634 -1.810 1.00 98.50 84 GLU A N 1
ATOM 644 C CA . GLU A 1 84 ? -4.044 -6.703 -2.530 1.00 98.50 84 GLU A CA 1
ATOM 645 C C . GLU A 1 84 ? -2.857 -7.264 -1.737 1.00 98.50 84 GLU A C 1
ATOM 647 O O . GLU A 1 84 ? -2.704 -8.481 -1.627 1.00 98.50 84 GLU A O 1
ATOM 652 N N . ALA A 1 85 ? -2.081 -6.405 -1.068 1.00 98.25 85 ALA A N 1
ATOM 653 C CA . ALA A 1 85 ? -1.021 -6.842 -0.160 1.00 98.25 85 ALA A CA 1
ATOM 654 C C . ALA A 1 85 ? -1.557 -7.747 0.965 1.00 98.25 85 ALA A C 1
ATOM 656 O O . ALA A 1 85 ? -0.947 -8.767 1.268 1.00 98.25 85 ALA A O 1
ATOM 657 N N . ILE A 1 86 ? -2.711 -7.405 1.550 1.00 98.31 86 ILE A N 1
ATOM 658 C CA . ILE A 1 86 ? -3.395 -8.207 2.580 1.00 98.31 86 ILE A CA 1
ATOM 659 C C . ILE A 1 86 ? -3.946 -9.515 2.004 1.00 98.31 86 ILE A C 1
ATOM 661 O O . ILE A 1 86 ? -3.929 -10.542 2.680 1.00 98.31 86 ILE A O 1
ATOM 665 N N . ARG A 1 87 ? -4.450 -9.501 0.765 1.00 98.31 87 ARG A N 1
ATOM 666 C CA . ARG A 1 87 ? -4.932 -10.711 0.087 1.00 98.31 87 ARG A CA 1
ATOM 667 C C . ARG A 1 87 ? -3.799 -11.721 -0.113 1.00 98.31 87 ARG A C 1
ATOM 669 O O . ARG A 1 87 ? -4.028 -12.919 0.032 1.00 98.31 87 ARG A O 1
ATOM 676 N N . LEU A 1 88 ? -2.605 -11.234 -0.451 1.00 97.69 88 LEU A N 1
ATOM 677 C CA . LEU A 1 88 ? -1.404 -12.043 -0.668 1.00 97.69 88 LEU A CA 1
ATOM 678 C C . LEU A 1 88 ? -0.723 -12.465 0.644 1.00 97.69 88 LEU A C 1
ATOM 680 O O . LEU A 1 88 ? -0.255 -13.596 0.744 1.00 97.69 88 LEU A O 1
ATOM 684 N N . ASP A 1 89 ? -0.687 -11.584 1.646 1.00 96.44 89 ASP A N 1
ATOM 685 C CA . ASP A 1 89 ? -0.160 -11.855 2.988 1.00 96.44 89 ASP A CA 1
ATOM 686 C C . ASP A 1 89 ? -1.162 -11.408 4.075 1.00 96.44 89 ASP A C 1
ATOM 688 O O . ASP A 1 89 ? -1.111 -10.270 4.563 1.00 96.44 89 ASP A O 1
ATOM 692 N N . PRO A 1 90 ? -2.074 -12.307 4.492 1.00 96.31 90 PRO A N 1
ATOM 693 C CA . PRO A 1 90 ? -3.096 -11.999 5.492 1.00 96.31 90 PRO A CA 1
ATOM 694 C C . PRO A 1 90 ? -2.562 -11.743 6.906 1.00 96.31 90 PRO A C 1
ATOM 696 O O . PRO A 1 90 ? -3.320 -11.255 7.748 1.00 96.31 90 PRO A O 1
ATOM 699 N N . ASP A 1 91 ? -1.293 -12.063 7.179 1.00 95.25 91 ASP A N 1
ATOM 700 C CA . ASP A 1 91 ? -0.634 -11.837 8.469 1.00 95.25 91 ASP A CA 1
ATOM 701 C C . ASP A 1 91 ? 0.219 -10.544 8.461 1.00 95.25 91 ASP A C 1
ATOM 703 O O . ASP A 1 91 ? 0.890 -10.209 9.449 1.00 95.25 91 ASP A O 1
ATOM 707 N N . ASN A 1 92 ? 0.148 -9.753 7.381 1.00 94.50 92 ASN A N 1
ATOM 708 C CA . ASN A 1 92 ? 0.821 -8.464 7.262 1.00 94.50 92 ASN A CA 1
ATOM 709 C C . ASN A 1 92 ? 0.125 -7.360 8.078 1.00 94.50 92 ASN A C 1
ATOM 711 O O . ASN A 1 92 ? -0.603 -6.514 7.552 1.00 94.50 92 ASN A O 1
ATOM 715 N N . GLY A 1 93 ? 0.399 -7.319 9.384 1.00 95.19 93 GLY A N 1
ATOM 716 C CA . GLY A 1 93 ? -0.132 -6.287 10.284 1.00 95.19 93 GLY A CA 1
ATOM 717 C C . GLY A 1 93 ? 0.196 -4.846 9.859 1.00 95.19 93 GLY A C 1
ATOM 718 O O . GLY A 1 93 ? -0.593 -3.939 10.119 1.00 95.19 93 GLY A O 1
ATOM 719 N N . GLN A 1 94 ? 1.312 -4.619 9.153 1.00 95.62 94 GLN A N 1
ATOM 720 C CA . GLN A 1 94 ? 1.662 -3.287 8.653 1.00 95.62 94 GLN A CA 1
ATOM 721 C C . GLN A 1 94 ? 0.706 -2.834 7.542 1.00 95.62 94 GLN A C 1
ATOM 723 O O . GLN A 1 94 ? 0.279 -1.680 7.555 1.00 95.62 94 GLN A O 1
ATOM 728 N N . ALA A 1 95 ? 0.341 -3.722 6.613 1.00 97.25 95 ALA A N 1
ATOM 729 C CA . ALA A 1 95 ? -0.602 -3.403 5.542 1.00 97.25 95 ALA A CA 1
ATOM 730 C C . ALA A 1 95 ? -1.995 -3.058 6.099 1.00 97.25 95 ALA A C 1
ATOM 732 O O . ALA A 1 95 ? -2.578 -2.057 5.684 1.00 97.25 95 ALA A O 1
ATOM 733 N N . TYR A 1 96 ? -2.480 -3.799 7.105 1.00 98.25 96 TYR A N 1
ATOM 734 C CA . TYR A 1 96 ? -3.715 -3.445 7.822 1.00 98.25 96 TYR A CA 1
ATOM 735 C C . TYR A 1 96 ? -3.618 -2.066 8.480 1.00 98.25 96 TYR A C 1
ATOM 737 O O . TYR A 1 96 ? -4.486 -1.224 8.271 1.00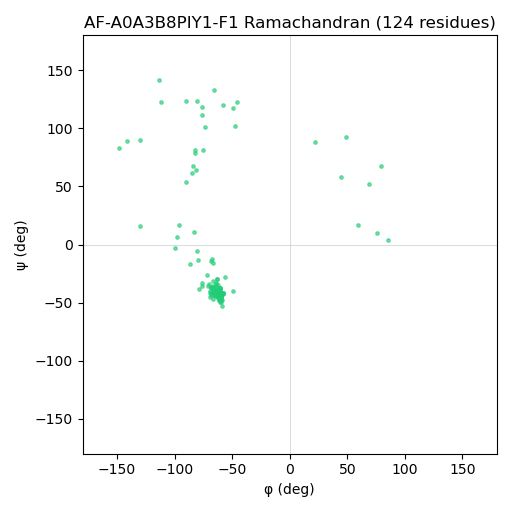 98.25 96 TYR A O 1
ATOM 745 N N . GLY A 1 97 ? -2.543 -1.790 9.225 1.00 97.88 97 GLY A N 1
ATOM 746 C CA . GLY A 1 97 ? -2.371 -0.492 9.881 1.00 97.88 97 GLY A CA 1
ATOM 747 C C . GLY A 1 97 ? -2.340 0.679 8.891 1.00 97.88 97 GLY A C 1
ATOM 748 O O . GLY A 1 97 ? -2.993 1.701 9.110 1.00 97.88 97 GLY A O 1
ATOM 749 N N . ARG A 1 98 ? -1.633 0.516 7.766 1.00 98.19 98 ARG A N 1
ATOM 750 C CA . ARG A 1 98 ? -1.550 1.534 6.708 1.00 98.19 98 ARG A CA 1
ATOM 751 C C . ARG A 1 98 ? -2.893 1.742 5.997 1.00 98.19 98 ARG A C 1
ATOM 753 O O . ARG A 1 98 ? -3.289 2.892 5.801 1.00 98.19 98 ARG A O 1
ATOM 760 N N . ARG A 1 99 ? -3.634 0.669 5.688 1.00 98.56 99 ARG A N 1
ATOM 761 C CA . ARG A 1 99 ? -4.983 0.765 5.103 1.00 98.56 99 ARG A CA 1
ATOM 762 C C . ARG A 1 99 ? -5.977 1.416 6.060 1.00 98.56 99 ARG A C 1
ATOM 764 O O . ARG A 1 99 ? -6.730 2.293 5.645 1.00 98.56 99 ARG A O 1
ATOM 771 N N . GLY A 1 100 ? -5.908 1.080 7.347 1.00 98.31 100 GLY A N 1
ATOM 772 C CA . GLY A 1 100 ? -6.698 1.730 8.388 1.00 98.31 100 GLY A CA 1
ATOM 773 C C . GLY A 1 100 ? -6.421 3.234 8.476 1.00 98.31 100 GLY A C 1
ATOM 774 O O . GLY A 1 100 ? -7.353 4.032 8.556 1.00 98.31 100 GLY A O 1
ATOM 775 N N . GLY A 1 101 ? -5.152 3.643 8.374 1.00 98.19 101 GLY A N 1
ATOM 776 C CA . GLY A 1 101 ? -4.767 5.052 8.259 1.00 98.19 101 GLY A CA 1
ATOM 777 C C . GLY A 1 101 ? -5.388 5.741 7.039 1.00 98.19 101 GLY A C 1
ATOM 778 O O . GLY A 1 101 ? -5.995 6.803 7.179 1.00 98.19 101 GLY A O 1
ATOM 779 N N . ALA A 1 102 ? -5.314 5.113 5.862 1.00 98.31 102 ALA A N 1
ATOM 780 C CA . ALA A 1 102 ? -5.933 5.635 4.643 1.00 98.31 102 ALA A CA 1
ATOM 781 C C . ALA A 1 102 ? -7.463 5.780 4.779 1.00 98.31 102 ALA A C 1
ATOM 783 O O . ALA A 1 102 ? -8.012 6.828 4.440 1.00 98.31 102 ALA A O 1
ATOM 784 N N . TYR A 1 103 ? -8.152 4.798 5.373 1.00 98.56 103 TYR A N 1
ATOM 785 C CA . TYR A 1 103 ? -9.586 4.902 5.665 1.00 98.56 103 TYR A CA 1
ATOM 786 C C . TYR A 1 103 ? -9.924 6.059 6.615 1.00 98.56 103 TYR A C 1
ATOM 788 O O . TYR A 1 103 ? -10.918 6.750 6.393 1.00 98.56 103 TYR A O 1
ATOM 796 N N . ARG A 1 104 ? -9.094 6.341 7.633 1.00 97.94 104 ARG A N 1
ATOM 797 C CA . ARG A 1 104 ? -9.303 7.510 8.513 1.00 97.94 104 ARG A CA 1
ATOM 798 C C . ARG A 1 104 ? -9.234 8.823 7.750 1.00 97.94 104 ARG A C 1
ATOM 800 O O . ARG A 1 104 ? -10.054 9.698 8.011 1.00 97.94 104 ARG A O 1
ATOM 807 N N . HIS A 1 105 ? -8.282 8.962 6.828 1.00 97.19 105 HIS A N 1
ATOM 808 C CA . HIS A 1 105 ? -8.173 10.163 5.996 1.00 97.19 105 HIS A CA 1
ATOM 809 C C . HIS A 1 105 ? -9.393 10.358 5.091 1.00 97.19 105 HIS A C 1
ATOM 811 O O . HIS A 1 105 ? -9.780 11.493 4.830 1.00 97.19 105 HIS A O 1
ATOM 817 N N . LYS A 1 106 ? -10.045 9.264 4.684 1.00 97.50 106 LYS A N 1
ATOM 818 C CA . LYS A 1 106 ? -11.313 9.292 3.944 1.00 97.50 106 LYS A CA 1
ATOM 819 C C . LYS A 1 106 ? -12.562 9.495 4.813 1.00 97.50 106 LYS A C 1
ATOM 821 O O . LYS A 1 106 ? -13.655 9.615 4.272 1.00 97.50 106 LYS A O 1
ATOM 826 N N . GLY A 1 107 ? -12.431 9.509 6.141 1.00 97.06 107 GLY A N 1
ATOM 827 C CA . GLY A 1 107 ? -13.572 9.555 7.064 1.00 97.06 107 GLY A CA 1
ATOM 828 C C . GLY A 1 107 ? -14.313 8.219 7.220 1.00 97.06 107 GLY A C 1
ATOM 829 O O . GLY A 1 107 ? -15.369 8.166 7.844 1.00 97.06 107 GLY A O 1
ATOM 830 N N . GLU A 1 108 ? -13.764 7.121 6.698 1.00 98.12 108 GLU A N 1
ATOM 831 C CA . GLU A 1 108 ? -14.335 5.772 6.794 1.00 98.12 108 GLU A CA 1
ATOM 832 C C . GLU A 1 108 ? -13.917 5.101 8.119 1.00 98.12 108 GLU A C 1
ATOM 834 O O . GLU A 1 108 ? -13.215 4.087 8.148 1.00 98.12 108 GLU A O 1
ATOM 839 N N . TYR A 1 109 ? -14.315 5.701 9.245 1.00 97.69 109 TYR A N 1
ATOM 840 C CA . TYR A 1 109 ? -13.805 5.345 10.576 1.00 97.69 109 TYR A CA 1
ATOM 841 C C . TYR A 1 109 ? -14.109 3.906 11.011 1.00 97.69 109 TYR A C 1
ATOM 843 O O . TYR A 1 109 ? -13.262 3.284 11.652 1.00 97.69 109 TYR A O 1
ATOM 851 N N . ASP A 1 110 ? -15.259 3.345 10.631 1.00 98.06 110 ASP A N 1
ATOM 852 C CA . ASP A 1 110 ? -15.611 1.961 10.979 1.00 98.06 110 ASP A CA 1
ATOM 853 C C . ASP A 1 110 ? -14.632 0.959 10.357 1.00 98.06 110 ASP A C 1
ATOM 855 O O . ASP A 1 110 ? -14.119 0.066 11.036 1.00 98.06 110 ASP A O 1
ATOM 859 N N . LYS A 1 111 ? -14.298 1.155 9.074 1.00 98.06 111 LYS A N 1
ATOM 860 C CA . LYS A 1 111 ? -13.312 0.326 8.369 1.00 98.06 111 LYS A CA 1
ATOM 861 C C . LYS A 1 111 ? -11.915 0.517 8.945 1.00 98.06 111 LYS A C 1
ATOM 863 O O . LYS A 1 111 ? -11.192 -0.457 9.137 1.00 98.06 111 LYS A O 1
ATOM 868 N N . ALA A 1 112 ? -11.555 1.757 9.274 1.00 98.12 112 ALA A N 1
ATOM 869 C CA . ALA A 1 112 ? -10.278 2.048 9.906 1.00 98.12 112 ALA A CA 1
ATOM 870 C C . ALA A 1 112 ? -10.105 1.330 11.249 1.00 98.12 112 ALA A C 1
ATOM 872 O O . ALA A 1 112 ? -9.064 0.724 11.492 1.00 98.12 112 ALA A O 1
ATOM 873 N N . ASN A 1 113 ? -11.119 1.382 12.114 1.00 98.00 113 ASN A N 1
ATOM 874 C CA . ASN A 1 113 ? -11.076 0.739 13.424 1.00 98.00 113 ASN A CA 1
ATOM 875 C C . ASN A 1 113 ? -10.962 -0.785 13.298 1.00 98.00 113 ASN A C 1
ATOM 877 O O . ASN A 1 113 ? -10.194 -1.397 14.039 1.00 98.00 113 ASN A O 1
ATOM 881 N N . ALA A 1 114 ? -11.668 -1.388 12.336 1.00 97.94 114 ALA A N 1
ATOM 882 C CA . ALA A 1 114 ? -11.561 -2.817 12.055 1.00 97.94 114 ALA A CA 1
ATOM 883 C C . ALA A 1 114 ? -10.138 -3.218 11.621 1.00 97.94 114 ALA A C 1
ATOM 885 O O . ALA A 1 114 ? -9.569 -4.166 12.167 1.00 97.94 114 ALA A O 1
A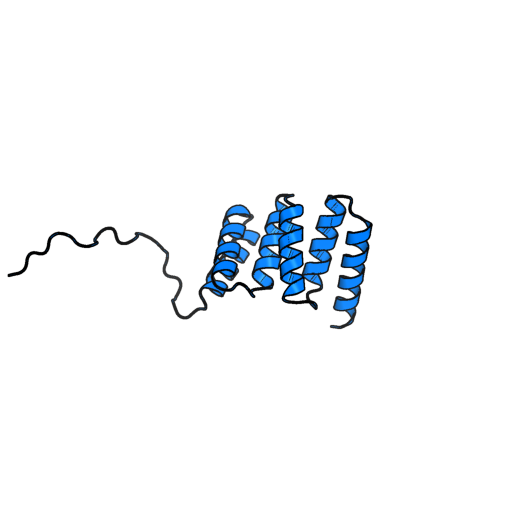TOM 886 N N . ASP A 1 115 ? -9.539 -2.471 10.689 1.00 97.44 115 ASP A N 1
ATOM 887 C CA . ASP A 1 115 ? -8.178 -2.729 10.205 1.00 97.44 115 ASP A CA 1
ATOM 888 C C . ASP A 1 115 ? -7.122 -2.528 11.305 1.00 97.44 115 ASP A C 1
ATOM 890 O O . ASP A 1 115 ? -6.222 -3.353 11.462 1.00 97.44 115 ASP A O 1
ATOM 894 N N . LEU A 1 116 ? -7.246 -1.476 12.119 1.00 96.75 116 LEU A N 1
ATOM 895 C CA . LEU A 1 116 ? -6.329 -1.227 13.235 1.00 96.75 116 LEU A CA 1
ATOM 896 C C . LEU A 1 116 ? -6.432 -2.312 14.313 1.00 96.75 116 LEU A C 1
ATOM 898 O O . LEU A 1 116 ? -5.407 -2.811 14.775 1.00 96.75 116 LEU A O 1
ATOM 902 N N . ALA A 1 117 ? -7.644 -2.745 14.669 1.00 97.50 117 ALA A N 1
ATOM 903 C CA . ALA A 1 117 ? -7.834 -3.848 15.612 1.00 97.50 117 ALA A CA 1
ATOM 904 C C . ALA A 1 117 ? -7.204 -5.153 15.095 1.00 97.50 117 ALA A C 1
ATOM 906 O O . ALA A 1 117 ? -6.567 -5.898 15.850 1.00 97.50 117 ALA A O 1
ATOM 907 N N . LYS A 1 118 ? -7.331 -5.417 13.787 1.00 96.62 118 LYS A N 1
ATOM 908 C CA . LYS A 1 118 ? -6.676 -6.561 13.149 1.00 96.62 118 LYS A CA 1
ATOM 909 C C . LYS A 1 118 ? -5.151 -6.443 13.200 1.00 96.62 118 LYS A C 1
ATOM 911 O O . LYS A 1 118 ? -4.493 -7.430 13.531 1.00 96.62 118 LYS A O 1
ATOM 916 N N . ALA A 1 119 ? -4.595 -5.261 12.930 1.00 95.62 119 ALA A N 1
ATOM 917 C CA . ALA A 1 119 ? -3.158 -5.008 13.009 1.00 95.62 119 ALA A CA 1
ATOM 918 C C . ALA A 1 119 ? -2.598 -5.263 14.422 1.00 95.62 119 ALA A C 1
ATOM 920 O O . ALA A 1 119 ? -1.587 -5.954 14.555 1.00 95.62 119 ALA A O 1
ATOM 921 N N . GLU A 1 120 ? -3.280 -4.790 15.470 1.00 94.75 120 GLU A N 1
ATOM 922 C CA . GLU A 1 120 ? -2.881 -5.032 16.867 1.00 94.75 120 GLU A CA 1
ATOM 923 C C . GLU A 1 120 ? -2.926 -6.520 17.233 1.00 94.75 120 GLU A C 1
ATOM 925 O O . GLU A 1 120 ? -1.993 -7.052 17.835 1.00 94.75 120 GLU A O 1
ATOM 930 N N . THR A 1 121 ? -3.969 -7.228 16.790 1.00 96.00 121 THR A N 1
ATOM 931 C CA . THR A 1 121 ? -4.090 -8.678 17.006 1.00 96.00 121 THR A CA 1
ATOM 932 C C . THR A 1 121 ? -2.929 -9.444 16.363 1.00 96.00 121 THR A C 1
ATOM 934 O O . THR A 1 121 ? -2.374 -10.361 16.965 1.00 96.00 121 THR A O 1
ATOM 937 N N . LEU A 1 122 ? -2.535 -9.068 15.141 1.00 93.19 122 LEU A N 1
ATOM 938 C CA . LEU A 1 122 ? -1.417 -9.696 14.430 1.00 93.19 122 LEU A CA 1
ATOM 939 C C . LEU A 1 122 ? -0.060 -9.363 15.062 1.00 93.19 122 LEU A C 1
ATOM 941 O O . LEU A 1 122 ? 0.829 -10.212 15.076 1.00 93.19 122 LEU A O 1
ATOM 945 N N . LYS A 1 123 ? 0.099 -8.153 15.608 1.00 87.38 123 LYS A N 1
ATOM 946 C CA . LYS A 1 123 ? 1.305 -7.746 16.336 1.00 87.38 123 LYS A CA 1
ATOM 947 C C . LYS A 1 123 ? 1.484 -8.545 17.626 1.00 87.38 123 LYS A C 1
ATOM 949 O O . LYS A 1 123 ? 2.595 -8.965 17.908 1.00 87.38 123 LYS A O 1
ATOM 954 N N . ALA A 1 124 ? 0.403 -8.799 18.363 1.00 84.69 124 ALA A N 1
ATOM 955 C CA . ALA A 1 124 ? 0.434 -9.575 19.605 1.00 84.69 124 ALA A CA 1
ATOM 956 C C . ALA A 1 124 ? 0.760 -11.073 19.408 1.00 84.69 124 ALA A C 1
ATOM 958 O O . ALA A 1 124 ? 1.047 -11.767 20.379 1.00 84.69 124 ALA A O 1
ATOM 959 N N . LYS A 1 125 ? 0.695 -11.581 18.169 1.00 79.50 125 LYS A N 1
ATOM 960 C CA . LYS A 1 125 ? 0.988 -12.982 17.815 1.00 79.50 125 LYS A CA 1
ATOM 961 C C . LYS A 1 125 ? 2.482 -13.243 17.541 1.00 79.50 125 LYS A C 1
ATOM 963 O O . LYS A 1 125 ? 2.873 -14.407 17.493 1.00 79.50 125 LYS A O 1
ATOM 968 N N . LYS A 1 126 ? 3.283 -12.201 17.299 1.00 61.53 126 LYS A N 1
ATOM 969 C CA . LYS A 1 126 ? 4.719 -12.295 16.980 1.00 61.53 126 LYS A CA 1
ATOM 970 C C . LYS A 1 126 ? 5.570 -12.106 18.227 1.00 61.53 126 LYS A C 1
ATOM 972 O O . LYS A 1 126 ? 6.606 -12.798 18.303 1.00 61.53 126 LYS A O 1
#

pLDDT: mean 87.04, std 19.32, range [37.06, 98.75]